Protein AF-A0A3B9UQ15-F1 (afdb_monomer_lite)

Foldseek 3Di:
DDDQLVVLLVVVLVPPPVSLVVNCVVCVVLLVVLLVVLPDPCSSVQLSVQLSVCSNPDDPVVDPCVDSVSVVVVSSVSSVVSSVVSSVVSVVVVVVVVVPPDPPDD

Structure (mmCIF, N/CA/C/O backbone):
data_AF-A0A3B9UQ15-F1
#
_entry.id   AF-A0A3B9UQ15-F1
#
loop_
_atom_site.group_PDB
_atom_site.id
_atom_site.type_symbol
_atom_site.label_atom_id
_atom_site.label_alt_id
_atom_site.label_comp_id
_atom_site.label_asym_id
_atom_site.label_entity_id
_atom_site.label_seq_id
_atom_site.pdbx_PDB_ins_code
_atom_site.Cartn_x
_atom_site.Cartn_y
_atom_site.Cartn_z
_atom_site.occupancy
_atom_site.B_iso_or_equiv
_atom_site.auth_seq_id
_atom_site.auth_comp_id
_atom_site.auth_asym_id
_atom_site.au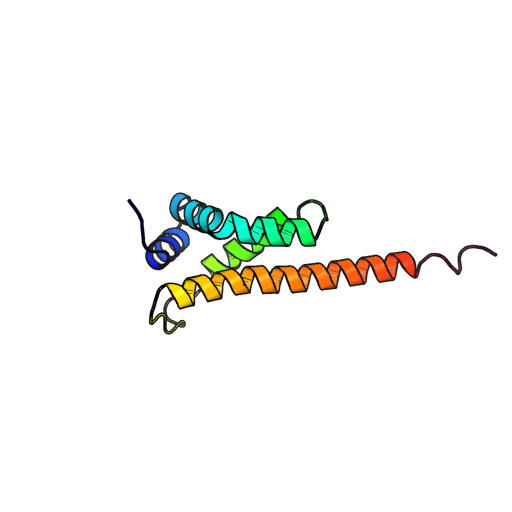th_atom_id
_atom_site.pdbx_PDB_model_num
ATOM 1 N N . MET A 1 1 ? -13.702 15.030 10.454 1.00 46.53 1 MET A N 1
ATOM 2 C CA . MET A 1 1 ? -13.388 14.075 11.538 1.00 46.53 1 MET A CA 1
ATOM 3 C C . MET A 1 1 ? -12.136 13.321 11.111 1.00 46.53 1 MET A C 1
ATOM 5 O O . MET A 1 1 ? -12.172 12.708 10.055 1.00 46.53 1 MET A O 1
ATOM 9 N N . ASN A 1 2 ? -11.011 13.470 11.817 1.00 64.00 2 ASN A N 1
ATOM 10 C CA . ASN A 1 2 ? -9.753 12.820 11.430 1.00 64.00 2 ASN A CA 1
ATOM 11 C C . ASN A 1 2 ? -9.734 11.419 12.064 1.00 64.00 2 ASN A C 1
ATOM 13 O O . ASN A 1 2 ? -9.614 11.305 13.280 1.00 64.00 2 ASN A O 1
ATOM 17 N N . MET A 1 3 ? -9.962 10.377 11.263 1.00 81.62 3 MET A N 1
ATOM 18 C CA . MET A 1 3 ? -9.968 8.988 11.731 1.00 81.62 3 MET A CA 1
ATOM 19 C C . MET A 1 3 ? -8.529 8.437 11.733 1.00 81.62 3 MET A C 1
ATOM 21 O O . MET A 1 3 ? -7.822 8.650 10.745 1.00 81.62 3 MET A O 1
ATOM 25 N N . PRO A 1 4 ? -8.085 7.732 12.793 1.00 90.12 4 PRO A N 1
ATOM 26 C CA . PRO A 1 4 ? -6.764 7.107 12.821 1.00 90.12 4 PRO A CA 1
ATOM 27 C C . PRO A 1 4 ? -6.572 6.138 11.653 1.00 90.12 4 PRO A C 1
ATOM 29 O O . PRO A 1 4 ? -7.504 5.425 11.270 1.00 90.12 4 PRO A O 1
ATOM 32 N N . LEU A 1 5 ? -5.353 6.062 11.114 1.00 92.56 5 LEU A N 1
ATOM 33 C CA . LEU A 1 5 ? -5.048 5.197 9.971 1.00 92.56 5 LEU A CA 1
ATOM 34 C C . LEU A 1 5 ? -5.372 3.723 10.250 1.00 92.56 5 LEU A C 1
ATOM 36 O O . LEU A 1 5 ? -5.858 3.028 9.363 1.00 92.56 5 LEU A O 1
ATOM 40 N N . PHE A 1 6 ? -5.160 3.267 11.485 1.00 92.12 6 PHE A N 1
ATOM 41 C CA . PHE A 1 6 ? -5.523 1.918 11.920 1.00 92.12 6 PHE A CA 1
ATOM 42 C C . PHE A 1 6 ? -7.012 1.621 11.687 1.00 92.12 6 PHE A C 1
ATOM 44 O O . PHE A 1 6 ? -7.357 0.627 11.053 1.00 92.12 6 PHE A O 1
ATOM 51 N N . GLN A 1 7 ? -7.889 2.529 12.124 1.00 92.88 7 GLN A N 1
ATOM 52 C CA . GLN A 1 7 ? -9.335 2.363 11.993 1.00 92.88 7 GLN A CA 1
ATOM 53 C C . GLN A 1 7 ? -9.778 2.416 10.528 1.00 92.88 7 GLN A C 1
ATOM 55 O O . GLN A 1 7 ? -10.653 1.656 10.118 1.00 92.88 7 GLN A O 1
ATOM 60 N N . LEU A 1 8 ? -9.151 3.280 9.722 1.00 95.50 8 LEU A N 1
ATOM 61 C CA . LEU A 1 8 ? -9.397 3.310 8.281 1.00 95.50 8 LEU A CA 1
ATOM 62 C C . LEU A 1 8 ? -9.051 1.961 7.639 1.00 95.50 8 LEU A C 1
ATOM 64 O O . LEU A 1 8 ? -9.817 1.464 6.815 1.00 95.50 8 LEU A O 1
ATOM 68 N N . ILE A 1 9 ? -7.928 1.348 8.025 1.00 94.81 9 ILE A N 1
ATOM 69 C CA . ILE A 1 9 ? -7.541 0.035 7.500 1.00 94.81 9 ILE A CA 1
ATOM 70 C C . ILE A 1 9 ? -8.558 -1.022 7.916 1.00 94.81 9 ILE A C 1
ATOM 72 O O . ILE A 1 9 ? -9.077 -1.703 7.034 1.00 94.81 9 ILE A O 1
ATOM 76 N N . GLU A 1 10 ? -8.912 -1.116 9.201 1.00 93.94 10 GLU A N 1
ATOM 77 C CA . GLU A 1 10 ? -9.925 -2.074 9.665 1.00 93.94 10 GLU A CA 1
ATOM 78 C C . GLU A 1 10 ? -11.251 -1.932 8.913 1.00 93.94 10 GLU A C 1
ATOM 80 O O . GLU A 1 10 ? -11.829 -2.920 8.458 1.00 93.94 10 GLU A O 1
ATOM 85 N N . ASN A 1 11 ? -11.741 -0.700 8.760 1.00 96.12 11 ASN A N 1
ATOM 86 C CA . ASN A 1 11 ? -12.997 -0.438 8.067 1.00 96.12 11 ASN A CA 1
ATOM 87 C C . ASN A 1 11 ? -12.885 -0.828 6.588 1.00 96.12 11 ASN A C 1
ATOM 89 O O . ASN A 1 11 ? -13.776 -1.490 6.053 1.00 96.12 11 ASN A O 1
ATOM 93 N N . SER A 1 12 ? -11.765 -0.496 5.939 1.00 97.19 12 SER A N 1
ATOM 94 C CA . SER A 1 12 ? -11.524 -0.863 4.541 1.00 97.19 12 SER A CA 1
ATOM 95 C C . SER A 1 12 ? -11.479 -2.381 4.335 1.00 97.19 12 SER A C 1
ATOM 97 O O . SER A 1 12 ? -12.037 -2.889 3.362 1.00 97.19 12 SER A O 1
ATOM 99 N N . GLN A 1 13 ? -10.890 -3.121 5.280 1.00 95.88 13 GLN A N 1
ATOM 100 C CA . GLN A 1 13 ? -10.838 -4.584 5.267 1.00 95.88 13 GLN A CA 1
ATOM 101 C C . GLN A 1 13 ? -12.225 -5.209 5.477 1.00 95.88 13 GLN A C 1
ATOM 103 O O . GLN A 1 13 ? -12.505 -6.271 4.926 1.00 95.88 13 GLN A O 1
ATOM 108 N N . LYS A 1 14 ? -13.123 -4.518 6.191 1.00 96.88 14 LYS A N 1
ATOM 109 C C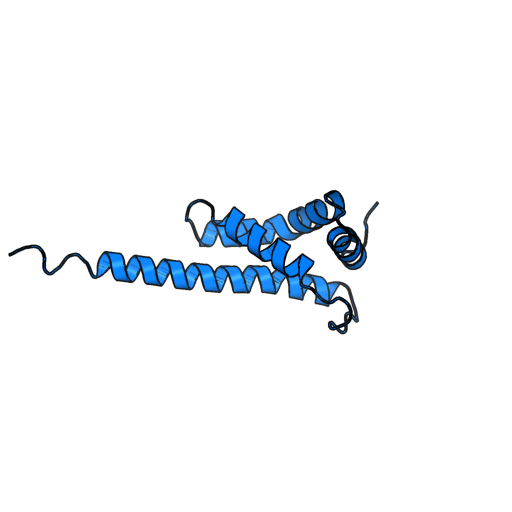A . LYS A 1 14 ? -14.546 -4.874 6.342 1.00 96.88 14 LYS A CA 1
ATOM 110 C C . LYS A 1 14 ? -15.416 -4.460 5.143 1.00 96.88 14 LYS A C 1
ATOM 112 O O . LYS A 1 14 ? -16.620 -4.694 5.158 1.00 96.88 14 LYS A O 1
ATOM 117 N N . GLY A 1 15 ? -14.828 -3.875 4.096 1.00 96.50 15 GLY A N 1
ATOM 118 C CA . GLY A 1 15 ? -15.521 -3.507 2.858 1.00 96.50 15 GLY A CA 1
ATOM 119 C C . GLY A 1 15 ? -15.927 -2.035 2.748 1.00 96.50 15 GLY A C 1
ATOM 120 O O . GLY A 1 15 ? -16.582 -1.668 1.770 1.00 96.50 15 GLY A O 1
ATOM 121 N N . ASP A 1 16 ? -15.527 -1.179 3.693 1.00 97.94 16 ASP A N 1
ATOM 122 C CA . ASP A 1 16 ? -15.762 0.264 3.605 1.00 97.94 16 ASP A CA 1
ATOM 123 C C . ASP A 1 16 ? -14.903 0.891 2.492 1.00 97.94 16 ASP A C 1
ATOM 125 O O . ASP A 1 16 ? -13.685 1.070 2.602 1.00 97.94 16 ASP A O 1
ATOM 129 N N . LYS A 1 17 ? -15.569 1.246 1.391 1.00 97.38 17 LYS A N 1
ATOM 130 C CA . LYS A 1 17 ? -14.934 1.855 0.216 1.00 97.38 17 LYS A CA 1
ATOM 131 C C . LYS A 1 17 ? -14.459 3.284 0.476 1.00 97.38 17 LYS A C 1
ATOM 133 O O . LYS A 1 17 ? -13.479 3.699 -0.136 1.00 97.38 17 LYS A O 1
ATOM 138 N N . ILE A 1 18 ? -15.123 4.025 1.364 1.00 97.75 18 ILE A N 1
ATOM 139 C CA . ILE A 1 18 ? -14.723 5.390 1.721 1.00 97.75 18 ILE A CA 1
ATOM 140 C C . ILE A 1 18 ? -13.450 5.338 2.558 1.00 97.75 18 ILE A C 1
ATOM 142 O O . ILE A 1 18 ? -12.512 6.083 2.287 1.00 97.75 18 ILE A O 1
ATOM 146 N N . ALA A 1 19 ? -13.364 4.400 3.503 1.00 97.69 19 ALA A N 1
ATOM 147 C CA . ALA A 1 19 ? -12.141 4.188 4.269 1.00 97.69 19 ALA A CA 1
ATOM 148 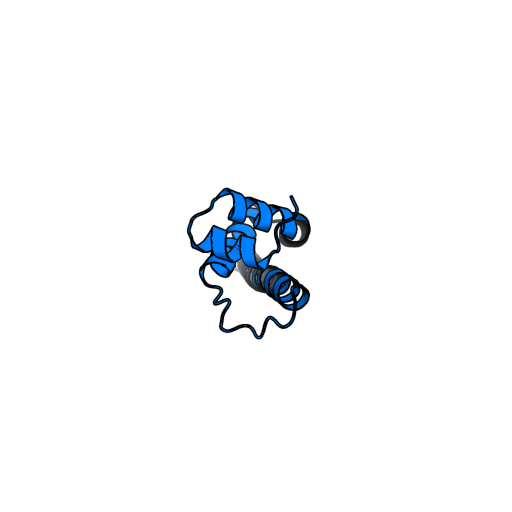C C . ALA A 1 19 ? -10.953 3.827 3.361 1.00 97.69 19 ALA A C 1
ATOM 150 O O . ALA A 1 19 ? -9.877 4.410 3.496 1.00 97.69 19 ALA A O 1
ATOM 151 N N . LEU A 1 20 ? -11.158 2.937 2.378 1.00 98.12 20 LEU A N 1
ATOM 152 C CA . LEU A 1 20 ? -10.129 2.609 1.386 1.00 98.12 20 LEU A CA 1
ATOM 153 C C . LEU A 1 20 ? -9.693 3.837 0.574 1.00 98.12 20 LEU A C 1
ATOM 155 O O . LEU A 1 20 ? -8.495 4.061 0.395 1.00 98.12 20 LEU A O 1
ATOM 159 N N . LEU A 1 21 ? -10.655 4.634 0.100 1.00 97.94 21 LEU A N 1
ATOM 160 C CA . LEU A 1 21 ? -10.384 5.848 -0.668 1.00 97.94 21 LEU A CA 1
ATOM 161 C C . LEU A 1 21 ? -9.542 6.843 0.140 1.00 97.94 21 LEU A C 1
ATOM 163 O O . LEU A 1 21 ? -8.522 7.310 -0.358 1.00 97.94 21 LEU A O 1
ATOM 167 N N . LEU A 1 22 ? -9.897 7.090 1.404 1.00 97.75 22 LEU A N 1
ATOM 168 C CA . LEU A 1 22 ? -9.153 7.991 2.289 1.00 97.75 22 LEU A CA 1
ATOM 169 C C . LEU A 1 22 ? -7.705 7.528 2.514 1.00 97.75 22 LEU A C 1
ATOM 171 O O . LEU A 1 22 ? -6.790 8.354 2.568 1.00 97.75 22 LEU A O 1
ATOM 175 N N . ILE A 1 23 ? -7.464 6.214 2.608 1.00 97.62 23 ILE A N 1
ATOM 176 C CA . ILE A 1 23 ? -6.098 5.675 2.685 1.00 97.62 23 ILE A CA 1
ATOM 177 C C . ILE A 1 23 ? -5.350 5.954 1.376 1.00 97.62 23 ILE A C 1
ATOM 179 O O . ILE A 1 23 ? -4.228 6.458 1.408 1.00 97.62 23 ILE A O 1
ATOM 183 N N . ILE A 1 24 ? -5.954 5.670 0.218 1.00 98.06 24 ILE A N 1
ATOM 184 C CA . ILE A 1 24 ? -5.325 5.924 -1.090 1.00 98.06 24 ILE A CA 1
ATOM 185 C C . ILE A 1 24 ? -4.994 7.413 -1.253 1.00 98.06 24 ILE A C 1
ATOM 187 O O . ILE A 1 24 ? -3.882 7.751 -1.659 1.00 98.06 24 ILE A O 1
ATOM 191 N N . GLU A 1 25 ? -5.907 8.309 -0.882 1.00 97.50 25 GLU A N 1
ATOM 192 C CA . GLU A 1 25 ? -5.699 9.758 -0.938 1.00 97.50 25 GLU A CA 1
ATOM 193 C C . GLU A 1 25 ? -4.543 10.208 -0.041 1.00 97.50 25 GLU A C 1
ATOM 195 O O . GLU A 1 25 ? -3.665 10.948 -0.503 1.00 97.50 25 GLU A O 1
ATOM 200 N N . LYS A 1 26 ? -4.472 9.692 1.195 1.00 96.88 26 LYS A N 1
ATOM 201 C CA . LYS A 1 26 ? -3.383 9.967 2.147 1.00 96.88 26 LYS A CA 1
ATOM 202 C C . LYS A 1 26 ? -2.009 9.597 1.578 1.00 96.88 26 LYS A C 1
ATOM 204 O O . LYS A 1 26 ? -1.040 10.323 1.791 1.00 96.88 26 LYS A O 1
ATOM 209 N N . PHE A 1 27 ? -1.915 8.492 0.836 1.00 97.94 27 PHE A N 1
ATOM 210 C CA . PHE A 1 27 ? -0.664 8.024 0.223 1.00 97.94 27 PHE A CA 1
ATOM 211 C C . PHE A 1 27 ? -0.481 8.466 -1.239 1.00 97.94 27 PHE A C 1
ATOM 213 O O . PHE A 1 27 ? 0.566 8.193 -1.839 1.00 97.94 27 PHE A O 1
ATOM 220 N N . SER A 1 28 ? -1.432 9.218 -1.801 1.00 97.69 28 SER A N 1
ATOM 221 C CA . SER A 1 28 ? -1.393 9.687 -3.188 1.00 97.69 28 SER A CA 1
ATOM 222 C C . SER A 1 28 ? -0.135 10.489 -3.552 1.00 97.69 28 SER A C 1
ATOM 224 O O . SER A 1 28 ? 0.360 10.288 -4.665 1.00 97.69 28 SER A O 1
ATOM 226 N N . PRO A 1 29 ? 0.478 11.314 -2.669 1.00 98.06 29 PRO A N 1
ATOM 227 C CA . PRO A 1 29 ? 1.734 11.986 -3.006 1.00 98.06 29 PRO A CA 1
ATOM 228 C C . PRO A 1 29 ? 2.872 10.994 -3.273 1.00 98.06 29 PRO A C 1
ATOM 230 O O . PRO A 1 29 ? 3.663 11.191 -4.195 1.00 98.06 29 PRO A O 1
ATOM 233 N N . SER A 1 30 ? 2.930 9.895 -2.513 1.00 98.25 30 SER A N 1
ATOM 234 C CA . SER A 1 30 ? 3.936 8.841 -2.690 1.00 98.25 30 SER A CA 1
ATOM 235 C C . SER A 1 30 ? 3.684 8.035 -3.962 1.00 98.25 30 SER A C 1
ATOM 237 O O . SER A 1 30 ? 4.614 7.822 -4.739 1.00 98.25 30 SER A O 1
ATOM 239 N N . ILE A 1 31 ? 2.430 7.652 -4.218 1.00 98.31 31 ILE A N 1
ATOM 240 C CA . ILE A 1 31 ? 2.027 6.951 -5.447 1.00 98.31 31 ILE A CA 1
ATOM 241 C C . ILE A 1 31 ? 2.388 7.794 -6.676 1.00 98.31 31 ILE A C 1
ATOM 243 O O . ILE A 1 31 ? 3.103 7.322 -7.558 1.00 98.31 31 ILE A O 1
ATOM 247 N N . LYS A 1 32 ? 1.989 9.074 -6.699 1.00 97.50 32 LYS A N 1
ATOM 248 C CA . LYS A 1 32 ? 2.294 10.002 -7.800 1.00 97.50 32 LYS A CA 1
ATOM 249 C C . LYS A 1 32 ? 3.798 10.197 -7.978 1.00 97.50 32 LYS A C 1
ATOM 251 O O . LYS A 1 32 ? 4.283 10.205 -9.105 1.00 97.50 32 LYS A O 1
ATOM 256 N N . LYS A 1 33 ? 4.554 10.322 -6.881 1.00 97.50 33 LYS A N 1
ATOM 257 C CA . LYS A 1 33 ? 6.020 10.434 -6.920 1.00 97.50 33 LYS A CA 1
ATOM 258 C C . LYS A 1 33 ? 6.663 9.227 -7.604 1.00 97.50 33 LYS A C 1
ATOM 260 O O . LYS A 1 33 ? 7.585 9.418 -8.390 1.00 97.50 33 LYS A O 1
ATOM 265 N N . PHE A 1 34 ? 6.227 8.010 -7.291 1.00 98.12 34 PHE A N 1
ATOM 266 C CA . PHE A 1 34 ? 6.821 6.800 -7.860 1.00 98.12 34 PHE A CA 1
ATOM 267 C C . PHE A 1 34 ? 6.323 6.488 -9.274 1.00 98.12 34 PHE A C 1
ATOM 269 O O . PHE A 1 34 ? 7.134 6.104 -10.110 1.00 98.12 34 PHE A O 1
ATOM 276 N N . SER A 1 35 ? 5.050 6.737 -9.578 1.00 96.75 35 SER A N 1
ATOM 277 C CA . SER A 1 35 ? 4.504 6.612 -10.937 1.00 96.75 35 SER A CA 1
ATOM 278 C C . SER A 1 35 ? 5.236 7.531 -11.927 1.00 96.75 35 SER A C 1
ATOM 280 O O . SER A 1 35 ? 5.741 7.064 -12.945 1.00 96.75 35 SER A O 1
ATOM 282 N N . ARG A 1 36 ? 5.469 8.802 -11.560 1.00 96.12 36 ARG A N 1
ATOM 283 C CA . ARG A 1 36 ? 6.285 9.743 -12.360 1.00 96.12 36 ARG A CA 1
ATOM 284 C C . ARG A 1 36 ? 7.729 9.298 -12.587 1.00 96.12 36 ARG A C 1
ATOM 286 O O . ARG A 1 36 ? 8.368 9.809 -13.492 1.00 96.12 36 ARG A O 1
ATOM 293 N N . LYS A 1 37 ? 8.275 8.428 -11.732 1.00 95.38 37 LYS A N 1
ATOM 294 C CA . LYS A 1 37 ? 9.621 7.871 -11.924 1.00 95.38 37 LYS A CA 1
ATOM 295 C C . LYS A 1 37 ? 9.617 6.661 -12.849 1.00 95.38 37 LYS A C 1
ATOM 297 O O . LYS A 1 37 ? 10.639 6.402 -13.467 1.00 95.38 37 LYS A O 1
ATOM 302 N N . LEU A 1 38 ? 8.519 5.908 -12.884 1.00 94.25 38 LEU A N 1
ATOM 303 C CA . LEU A 1 38 ? 8.347 4.761 -13.775 1.00 94.25 38 LEU A CA 1
ATOM 304 C C . LEU A 1 38 ? 8.083 5.206 -15.214 1.00 94.25 38 LEU A C 1
ATOM 306 O O . LEU A 1 38 ? 8.561 4.552 -16.131 1.00 94.25 38 LEU A O 1
ATOM 310 N N . SER A 1 39 ? 7.375 6.325 -15.393 1.00 87.75 39 SER A N 1
ATOM 311 C CA . SER A 1 39 ? 7.178 7.006 -16.683 1.00 87.75 39 SER A CA 1
ATOM 312 C C . SER A 1 39 ? 6.570 6.148 -17.803 1.00 87.75 39 SER A C 1
ATOM 314 O O . SER A 1 39 ? 6.666 6.529 -18.965 1.00 87.75 39 SER A O 1
ATOM 316 N N . TYR A 1 40 ? 5.930 5.024 -17.468 1.00 89.94 40 TYR A N 1
ATOM 317 C CA . TYR A 1 40 ? 5.123 4.230 -18.395 1.00 89.94 40 TYR A CA 1
ATOM 318 C C . TYR A 1 40 ? 3.628 4.417 -18.098 1.00 89.94 40 TYR A C 1
ATOM 320 O O . TYR A 1 40 ? 3.242 4.763 -16.975 1.00 89.94 40 TYR A O 1
ATOM 328 N N . ASP A 1 41 ? 2.791 4.203 -19.112 1.00 91.06 41 ASP A N 1
ATOM 329 C CA . ASP A 1 41 ? 1.339 4.363 -19.000 1.00 91.06 41 ASP A CA 1
ATOM 330 C C . ASP A 1 41 ? 0.715 3.344 -18.029 1.00 91.06 41 ASP A C 1
ATOM 332 O O . ASP A 1 41 ? 1.039 2.160 -18.057 1.00 91.06 41 ASP A O 1
ATOM 336 N N . GLY A 1 42 ? -0.162 3.802 -17.136 1.00 94.44 42 GLY A N 1
ATOM 337 C CA . GLY A 1 42 ? -0.767 2.962 -16.094 1.00 94.44 42 GLY A CA 1
ATOM 338 C C . GLY A 1 42 ? 0.120 2.661 -14.873 1.00 94.44 42 GLY A C 1
ATOM 339 O O . GLY A 1 42 ? -0.306 1.932 -13.975 1.00 94.44 42 GLY A O 1
ATOM 340 N N . ALA A 1 43 ? 1.322 3.244 -14.765 1.00 95.56 43 ALA A N 1
ATOM 341 C CA . ALA A 1 43 ? 2.209 3.035 -13.612 1.00 95.56 43 ALA A CA 1
ATOM 342 C C . ALA A 1 43 ? 1.591 3.447 -12.262 1.00 95.56 43 ALA A C 1
ATOM 344 O O . ALA A 1 43 ? 1.927 2.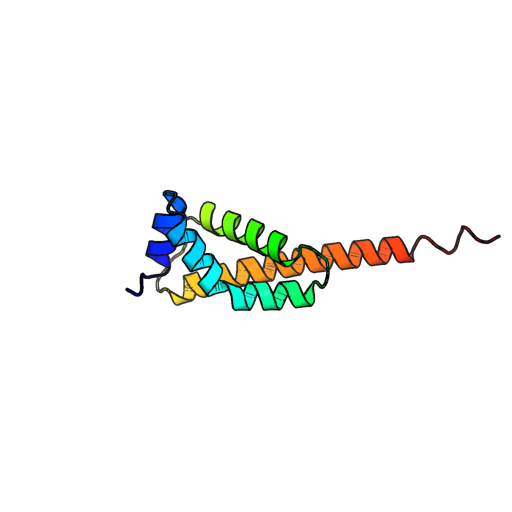897 -11.213 1.00 95.56 43 ALA A O 1
ATOM 345 N N . ASP A 1 44 ? 0.705 4.442 -12.259 1.00 96.38 44 ASP A N 1
ATOM 346 C CA . ASP A 1 44 ? -0.071 4.824 -11.078 1.00 96.38 44 ASP A CA 1
ATOM 347 C C . ASP A 1 44 ? -1.088 3.747 -10.685 1.00 96.38 44 ASP A C 1
ATOM 349 O O . ASP A 1 44 ? -1.185 3.393 -9.509 1.00 96.38 44 ASP A O 1
ATOM 353 N N . THR A 1 45 ? -1.785 3.188 -11.669 1.00 97.50 45 THR A N 1
ATOM 354 C CA . THR A 1 45 ? -2.786 2.135 -11.511 1.00 97.50 45 THR A CA 1
ATOM 355 C C . THR A 1 45 ? -2.149 0.868 -10.948 1.00 97.50 45 THR A C 1
ATOM 357 O O . THR A 1 45 ? -2.644 0.327 -9.959 1.00 97.50 45 THR A O 1
ATOM 360 N N . ASP A 1 46 ? -0.994 0.454 -11.469 1.00 97.69 46 ASP A N 1
ATOM 361 C CA . ASP A 1 46 ? -0.245 -0.699 -10.957 1.00 97.69 46 ASP A CA 1
ATOM 362 C C . ASP A 1 46 ? 0.182 -0.528 -9.491 1.00 97.69 46 ASP A C 1
ATOM 364 O O . ASP A 1 46 ? 0.097 -1.464 -8.682 1.00 97.69 46 ASP A O 1
ATOM 368 N N . LEU A 1 47 ? 0.624 0.678 -9.122 1.00 98.31 47 LEU A N 1
ATOM 369 C CA . LEU A 1 47 ? 0.971 1.003 -7.741 1.00 98.31 47 LEU A CA 1
ATOM 370 C C . LEU A 1 47 ? -0.268 0.995 -6.837 1.00 98.31 47 LEU A C 1
ATOM 372 O O . LEU A 1 47 ? -0.203 0.427 -5.747 1.00 98.31 47 LEU A O 1
ATOM 376 N N . ILE A 1 48 ? -1.393 1.567 -7.280 1.00 98.38 48 ILE A N 1
ATOM 377 C CA . ILE A 1 48 ? -2.658 1.583 -6.528 1.00 98.38 48 ILE A CA 1
ATOM 378 C C . ILE A 1 48 ? -3.185 0.161 -6.320 1.00 98.38 48 ILE A C 1
ATOM 380 O O . ILE A 1 48 ? -3.531 -0.193 -5.195 1.00 98.38 48 ILE A O 1
ATOM 384 N N . ILE A 1 49 ? -3.197 -0.680 -7.357 1.00 98.50 49 ILE A N 1
ATOM 385 C CA . ILE A 1 49 ? -3.645 -2.078 -7.265 1.00 98.50 49 ILE A CA 1
ATOM 386 C C . ILE A 1 49 ? -2.803 -2.837 -6.238 1.00 98.50 49 ILE A C 1
ATOM 388 O O . ILE A 1 49 ? -3.345 -3.496 -5.346 1.00 98.50 49 ILE A O 1
ATOM 392 N N . SER A 1 50 ? -1.475 -2.714 -6.325 1.00 98.38 50 SER A N 1
ATOM 393 C CA . SER A 1 50 ? -0.578 -3.348 -5.359 1.00 98.38 50 SER A CA 1
ATOM 394 C C . SER A 1 50 ? -0.802 -2.823 -3.943 1.00 98.38 50 SER A C 1
ATOM 396 O O . SER A 1 50 ? -0.743 -3.597 -2.991 1.00 98.38 50 SER A O 1
ATOM 398 N N . PHE A 1 51 ? -1.066 -1.525 -3.795 1.00 98.50 51 PHE A N 1
ATOM 399 C CA . PHE A 1 51 ? -1.292 -0.899 -2.501 1.00 98.50 51 PHE A CA 1
ATOM 400 C C . PHE A 1 51 ? -2.604 -1.363 -1.855 1.00 98.50 51 PHE A C 1
ATOM 402 O O . PHE A 1 51 ? -2.611 -1.736 -0.683 1.00 98.50 51 PHE A O 1
ATOM 409 N N . ILE A 1 52 ? -3.691 -1.445 -2.630 1.00 98.44 52 ILE A N 1
ATOM 410 C CA . ILE A 1 52 ? -4.972 -2.013 -2.184 1.00 98.44 52 ILE A CA 1
ATOM 411 C C . ILE A 1 52 ? -4.781 -3.461 -1.730 1.00 98.44 52 ILE A C 1
ATOM 413 O O . ILE A 1 52 ? -5.315 -3.856 -0.694 1.00 98.44 52 ILE A O 1
ATOM 417 N N . LYS A 1 53 ? -4.007 -4.254 -2.481 1.00 98.06 53 LYS A N 1
ATOM 418 C CA . LYS A 1 53 ? -3.694 -5.635 -2.105 1.00 98.06 53 LYS A CA 1
ATOM 419 C C . LYS A 1 53 ? -2.954 -5.694 -0.765 1.00 98.06 53 LYS A C 1
ATOM 421 O O . LYS A 1 53 ? -3.379 -6.436 0.113 1.00 98.06 53 LYS A O 1
ATOM 426 N N . THR A 1 54 ? -1.936 -4.850 -0.567 1.00 97.00 54 THR A N 1
ATOM 427 C CA . THR A 1 54 ? -1.239 -4.738 0.724 1.00 97.00 54 THR A CA 1
ATOM 428 C C . THR A 1 54 ? -2.195 -4.401 1.864 1.00 97.00 54 THR A C 1
ATOM 430 O O . THR A 1 54 ? -2.131 -5.052 2.896 1.00 97.00 54 THR A O 1
ATOM 433 N N . ILE A 1 55 ? -3.094 -3.427 1.692 1.00 96.75 55 ILE A N 1
ATOM 434 C CA . ILE A 1 55 ? -4.067 -3.050 2.732 1.00 96.75 55 ILE A CA 1
ATOM 435 C C . ILE A 1 55 ? -4.980 -4.232 3.079 1.00 96.75 55 ILE A C 1
ATOM 437 O O . ILE A 1 55 ? -5.228 -4.484 4.253 1.00 96.75 55 ILE A O 1
ATOM 441 N N . LYS A 1 56 ? -5.456 -4.983 2.080 1.00 96.06 56 LYS A N 1
ATOM 442 C CA . LYS A 1 56 ? -6.335 -6.144 2.294 1.00 96.06 56 LYS A CA 1
ATOM 443 C C . LYS A 1 56 ? -5.641 -7.311 2.996 1.00 96.06 56 LYS A C 1
ATOM 445 O O . LYS A 1 56 ? -6.275 -7.997 3.786 1.00 96.06 56 LYS A O 1
ATOM 450 N N . GLU A 1 57 ? -4.370 -7.547 2.690 1.00 93.81 57 GLU A N 1
ATOM 451 C CA . GLU A 1 57 ? -3.591 -8.670 3.232 1.00 93.81 57 GLU A CA 1
ATOM 452 C C . GLU A 1 57 ? -2.894 -8.328 4.558 1.00 93.81 57 GLU A C 1
ATOM 454 O O . GLU A 1 57 ? -2.371 -9.218 5.232 1.00 93.81 57 GLU A O 1
ATOM 459 N N . LEU A 1 58 ? -2.884 -7.048 4.944 1.00 91.81 58 LEU A N 1
ATOM 460 C CA . LEU A 1 58 ? -2.244 -6.576 6.162 1.00 91.81 58 LEU A CA 1
ATOM 461 C C . LEU A 1 58 ? -2.902 -7.174 7.408 1.00 91.81 58 LEU A C 1
ATOM 463 O O . LEU A 1 58 ? -4.043 -6.862 7.743 1.00 91.81 58 LEU A O 1
ATOM 467 N N . LYS A 1 59 ? -2.140 -7.960 8.161 1.00 88.50 59 LYS A N 1
ATOM 468 C CA . LYS A 1 59 ? -2.548 -8.420 9.487 1.00 88.50 59 LYS A CA 1
ATOM 469 C C . LYS A 1 59 ? -2.154 -7.382 10.524 1.00 88.50 59 LYS A C 1
ATOM 471 O O . LYS A 1 59 ? -0.991 -7.278 10.904 1.00 88.50 59 LYS A O 1
ATOM 476 N N . LEU A 1 60 ? -3.137 -6.614 10.983 1.00 83.56 60 LEU A N 1
ATOM 477 C CA . LEU A 1 60 ? -2.936 -5.588 12.009 1.00 83.56 60 LEU A CA 1
ATOM 478 C C . LEU A 1 60 ? -2.437 -6.167 13.345 1.00 83.56 60 LEU A C 1
ATOM 480 O O . LEU A 1 60 ? -1.789 -5.455 14.100 1.00 83.56 60 LEU A O 1
ATOM 484 N N . THR A 1 61 ? -2.687 -7.454 13.600 1.00 78.00 61 THR A N 1
ATOM 485 C CA . THR A 1 61 ? -2.205 -8.202 14.773 1.00 78.00 61 THR A CA 1
ATOM 486 C C . THR A 1 61 ? -0.715 -8.536 14.733 1.00 78.00 61 THR A C 1
ATOM 488 O O . THR A 1 61 ? -0.112 -8.710 15.784 1.00 78.00 61 THR A O 1
ATOM 491 N N . ASP A 1 62 ? -0.130 -8.661 13.538 1.00 68.88 62 ASP A N 1
ATOM 492 C CA . ASP A 1 62 ? 1.251 -9.143 13.352 1.00 68.88 62 ASP A CA 1
ATOM 493 C C . ASP A 1 62 ? 2.263 -7.996 13.413 1.00 68.88 62 ASP A C 1
ATOM 495 O O . ASP A 1 62 ? 3.468 -8.195 13.569 1.00 68.88 62 ASP A O 1
ATOM 499 N N . LEU A 1 63 ? 1.773 -6.772 13.263 1.00 65.50 63 LEU A N 1
ATOM 500 C CA . LEU A 1 63 ? 2.567 -5.584 13.458 1.00 65.50 63 LEU A CA 1
ATOM 501 C C . LEU A 1 63 ? 2.513 -5.249 14.953 1.00 65.50 63 LEU A C 1
ATOM 503 O O . LEU A 1 63 ? 1.438 -4.968 15.478 1.00 65.50 63 LEU A O 1
ATOM 507 N N . ASN A 1 64 ? 3.669 -5.214 15.626 1.00 62.91 64 ASN A N 1
ATOM 508 C CA . ASN A 1 64 ? 3.831 -4.474 16.884 1.00 62.91 64 ASN A CA 1
ATOM 509 C C . ASN A 1 64 ? 3.608 -2.980 16.578 1.00 62.91 64 ASN A C 1
ATOM 511 O O . ASN A 1 64 ? 4.549 -2.194 16.454 1.00 62.91 64 ASN A O 1
ATOM 515 N N . LEU A 1 65 ? 2.349 -2.600 16.344 1.00 63.34 65 LEU A N 1
ATOM 516 C CA . LEU A 1 65 ? 1.897 -1.243 16.063 1.00 63.34 65 LEU A CA 1
ATOM 517 C C . LEU A 1 65 ? 1.908 -0.465 17.367 1.00 63.34 65 LEU A C 1
ATOM 519 O O . LEU A 1 65 ? 0.875 -0.059 17.885 1.00 63.34 65 LEU A O 1
ATOM 523 N N . GLU A 1 66 ? 3.106 -0.255 17.897 1.00 60.97 66 GLU A N 1
ATOM 524 C CA . GLU A 1 66 ? 3.322 0.561 19.086 1.00 60.97 66 GLU A CA 1
ATOM 525 C C . GLU A 1 66 ? 2.924 2.023 18.823 1.00 60.97 66 GLU A C 1
ATOM 527 O O . GLU A 1 66 ? 2.637 2.764 19.758 1.00 60.97 66 GLU A O 1
ATOM 532 N N . ASN A 1 67 ? 2.869 2.445 17.548 1.00 75.12 67 ASN A N 1
ATOM 533 C CA . ASN A 1 67 ? 2.340 3.742 17.136 1.00 75.12 67 ASN A CA 1
ATOM 534 C C . ASN A 1 67 ? 1.941 3.800 15.644 1.00 75.12 67 ASN A C 1
ATOM 536 O O . ASN A 1 67 ? 2.344 2.977 14.817 1.00 75.12 67 ASN A O 1
ATOM 540 N N . GLU A 1 68 ? 1.181 4.841 15.289 1.00 83.62 68 GLU A N 1
ATOM 541 C CA . GLU A 1 68 ? 0.708 5.120 13.923 1.00 83.62 68 GLU A CA 1
ATOM 542 C C . GLU A 1 68 ? 1.854 5.360 12.916 1.00 83.62 68 GLU A C 1
ATOM 544 O O . GLU A 1 68 ? 1.713 5.060 11.728 1.00 83.62 68 GLU A O 1
ATOM 549 N N . GLY A 1 69 ? 3.017 5.836 13.373 1.00 88.44 69 GLY A N 1
ATOM 550 C CA . GLY A 1 69 ? 4.194 6.075 12.534 1.00 88.44 69 GLY A CA 1
ATOM 551 C C . GLY A 1 69 ? 4.757 4.796 11.910 1.00 88.44 69 GLY A C 1
ATOM 552 O O . GLY A 1 69 ? 5.103 4.789 10.726 1.00 88.44 69 GLY A O 1
ATOM 553 N N . THR A 1 70 ? 4.770 3.690 12.659 1.00 88.88 70 THR A N 1
ATOM 554 C CA . THR A 1 70 ? 5.173 2.370 12.147 1.00 88.88 70 THR A CA 1
ATOM 555 C C . THR A 1 70 ? 4.269 1.921 11.000 1.00 88.88 70 THR A C 1
ATOM 557 O O . THR A 1 70 ? 4.760 1.475 9.961 1.00 88.88 70 THR A O 1
ATOM 560 N N . LEU A 1 71 ? 2.953 2.109 11.142 1.00 91.19 71 LEU A N 1
ATOM 561 C CA . LEU A 1 71 ? 1.970 1.762 10.114 1.00 91.19 71 LEU A CA 1
ATOM 562 C C . LEU A 1 71 ? 2.134 2.620 8.854 1.00 91.19 71 LEU A C 1
ATOM 564 O O . LEU A 1 71 ? 2.128 2.102 7.736 1.00 91.19 71 LEU A O 1
ATOM 568 N N . VAL A 1 72 ? 2.342 3.929 9.029 1.00 93.81 72 VAL A N 1
ATOM 569 C CA . VAL A 1 72 ? 2.622 4.847 7.917 1.00 93.81 72 VAL A CA 1
ATOM 570 C C . VAL A 1 72 ? 3.884 4.424 7.168 1.00 93.81 72 VAL A C 1
ATOM 572 O O . VAL A 1 72 ? 3.873 4.347 5.938 1.00 93.81 72 VAL A O 1
ATOM 575 N N . ASN A 1 73 ? 4.961 4.111 7.891 1.00 94.00 73 ASN A N 1
ATOM 576 C CA . ASN A 1 73 ? 6.220 3.691 7.286 1.00 94.00 73 ASN A CA 1
ATOM 577 C C . ASN A 1 73 ? 6.084 2.341 6.565 1.00 94.00 73 ASN A C 1
ATOM 579 O O . ASN A 1 73 ? 6.616 2.174 5.468 1.00 94.00 73 ASN A O 1
ATOM 583 N N . TYR A 1 74 ? 5.339 1.391 7.133 1.00 94.12 74 TYR A N 1
ATOM 584 C CA . TYR A 1 74 ? 5.059 0.105 6.493 1.00 94.12 74 TYR A CA 1
ATOM 585 C C . TYR A 1 74 ? 4.367 0.294 5.135 1.00 94.12 74 TYR A C 1
ATOM 587 O O . TYR A 1 74 ? 4.852 -0.190 4.110 1.00 94.12 74 TYR A O 1
ATOM 595 N N . LEU A 1 75 ? 3.275 1.063 5.111 1.00 95.94 75 LEU A N 1
ATOM 596 C CA . LEU A 1 75 ? 2.512 1.347 3.894 1.00 95.94 75 LEU A CA 1
ATOM 597 C C . LEU A 1 75 ? 3.315 2.163 2.872 1.00 95.94 75 LEU A C 1
ATOM 599 O O . LEU A 1 75 ? 3.240 1.909 1.673 1.00 95.94 75 LEU A O 1
ATOM 603 N N . TYR A 1 76 ? 4.139 3.111 3.319 1.00 97.81 76 TYR A N 1
ATOM 604 C CA . TYR A 1 76 ? 5.055 3.817 2.424 1.00 97.81 76 TYR A CA 1
ATOM 605 C C . TYR A 1 76 ? 6.067 2.859 1.776 1.00 97.81 76 TYR A C 1
ATOM 607 O O . TYR A 1 76 ? 6.314 2.922 0.566 1.00 97.81 76 TYR A O 1
ATOM 615 N N . ASN A 1 77 ? 6.649 1.956 2.570 1.00 97.31 77 ASN A N 1
ATOM 616 C CA . ASN A 1 77 ? 7.636 1.003 2.079 1.00 97.31 77 ASN A CA 1
ATOM 617 C C . ASN A 1 77 ? 7.027 -0.024 1.121 1.00 97.31 77 ASN A C 1
ATOM 619 O O . ASN A 1 77 ? 7.696 -0.377 0.153 1.00 97.31 77 ASN A O 1
ATOM 623 N N . SER A 1 78 ? 5.770 -0.443 1.301 1.00 97.69 78 SER A N 1
ATOM 624 C CA . SER A 1 78 ? 5.113 -1.344 0.342 1.00 97.69 78 SER A CA 1
ATOM 625 C C . SER A 1 78 ? 5.005 -0.714 -1.053 1.00 97.69 78 SER A C 1
ATOM 627 O O . SER A 1 78 ? 5.373 -1.349 -2.045 1.00 97.69 78 SER A O 1
ATOM 629 N N . ILE A 1 79 ? 4.632 0.570 -1.136 1.00 98.50 79 ILE A N 1
ATOM 630 C CA . ILE A 1 79 ? 4.599 1.328 -2.397 1.00 98.50 79 ILE A CA 1
ATOM 631 C C . ILE A 1 79 ? 6.015 1.442 -2.981 1.00 98.50 79 ILE A C 1
ATOM 633 O O . ILE A 1 79 ? 6.227 1.175 -4.165 1.00 98.50 79 ILE A O 1
ATOM 637 N N . LYS A 1 80 ? 7.008 1.802 -2.154 1.00 98.50 80 LYS A N 1
ATOM 638 C CA . LYS A 1 80 ? 8.411 1.940 -2.581 1.00 98.50 80 LYS A CA 1
ATOM 639 C C . LYS A 1 80 ? 8.978 0.627 -3.127 1.00 98.50 80 LYS A C 1
ATOM 641 O O . LYS A 1 80 ? 9.662 0.637 -4.149 1.00 98.50 80 LYS A O 1
ATOM 646 N N . PHE A 1 81 ? 8.724 -0.496 -2.463 1.00 98.38 81 PHE A N 1
ATOM 647 C CA . PHE A 1 81 ? 9.211 -1.798 -2.909 1.00 98.38 81 PHE A CA 1
ATOM 648 C C . PHE A 1 81 ? 8.523 -2.243 -4.193 1.00 98.38 81 PHE A C 1
ATOM 650 O O . PHE A 1 81 ? 9.208 -2.722 -5.098 1.00 98.38 81 PHE A O 1
ATOM 657 N N . LYS A 1 82 ? 7.213 -2.000 -4.330 1.00 98.31 82 LYS A N 1
ATOM 658 C CA . LYS A 1 82 ? 6.522 -2.259 -5.594 1.00 98.31 82 LYS A CA 1
ATOM 659 C C . LYS A 1 82 ? 7.091 -1.416 -6.735 1.00 98.31 82 LYS A C 1
ATOM 661 O O . LYS A 1 82 ? 7.341 -1.945 -7.813 1.00 98.31 82 LYS A O 1
ATOM 666 N N . TYR A 1 83 ? 7.361 -0.137 -6.489 1.00 98.31 83 TYR A N 1
ATOM 667 C CA . TYR A 1 83 ? 8.050 0.733 -7.441 1.00 98.31 83 TYR A CA 1
ATOM 668 C C . TYR A 1 83 ? 9.405 0.156 -7.882 1.00 98.31 83 TYR A C 1
ATOM 670 O O . TYR A 1 83 ? 9.688 0.108 -9.075 1.00 98.31 83 TYR A O 1
ATOM 678 N N . ILE A 1 84 ? 10.230 -0.319 -6.943 1.00 98.12 84 ILE A N 1
ATOM 679 C CA . ILE A 1 84 ? 11.537 -0.917 -7.260 1.00 98.12 84 ILE A CA 1
ATOM 680 C C . ILE A 1 84 ? 11.374 -2.185 -8.114 1.00 98.12 84 ILE A C 1
ATOM 682 O O . ILE A 1 84 ? 12.127 -2.369 -9.070 1.00 98.12 84 ILE A O 1
ATOM 686 N N . ASP A 1 85 ? 10.401 -3.045 -7.797 1.00 97.81 85 ASP A N 1
ATOM 687 C CA . ASP A 1 85 ? 10.070 -4.237 -8.594 1.00 97.81 85 ASP A CA 1
ATOM 688 C C . ASP A 1 85 ? 9.681 -3.867 -10.034 1.00 97.81 85 ASP A C 1
ATOM 690 O O . ASP A 1 85 ? 10.242 -4.404 -10.991 1.00 97.81 85 ASP A O 1
ATOM 694 N N . LEU A 1 86 ? 8.774 -2.900 -10.195 1.00 96.94 86 LEU A N 1
ATOM 695 C CA . LEU A 1 86 ? 8.318 -2.427 -11.505 1.00 96.94 86 LEU A CA 1
ATOM 696 C C . LEU A 1 86 ? 9.454 -1.787 -12.310 1.00 96.94 86 LEU A C 1
ATOM 698 O O . LEU A 1 86 ? 9.625 -2.109 -13.482 1.00 96.94 86 LEU A O 1
ATOM 702 N N . MET A 1 87 ? 10.284 -0.956 -11.677 1.00 96.31 87 MET A N 1
ATOM 703 C CA . MET A 1 87 ? 11.436 -0.327 -12.327 1.00 96.31 87 MET A CA 1
ATOM 704 C C . MET A 1 87 ? 12.430 -1.374 -12.843 1.00 96.31 87 MET A C 1
ATOM 706 O O . MET A 1 87 ? 12.900 -1.291 -13.974 1.00 96.31 87 MET A O 1
ATOM 710 N N . ARG A 1 88 ? 12.726 -2.409 -12.047 1.00 95.31 88 ARG A N 1
ATOM 711 C CA . ARG A 1 88 ? 13.606 -3.510 -12.477 1.00 95.31 88 ARG A CA 1
ATOM 712 C C . ARG A 1 88 ? 13.037 -4.261 -13.680 1.00 95.31 88 ARG A C 1
ATOM 714 O O . ARG A 1 88 ? 13.794 -4.615 -14.582 1.00 95.31 88 ARG A O 1
ATOM 721 N N . LYS A 1 89 ? 11.724 -4.505 -13.700 1.00 93.06 89 LYS A N 1
ATOM 722 C CA . LYS A 1 89 ? 11.037 -5.156 -14.827 1.00 93.06 89 LYS A CA 1
ATOM 723 C C . LYS A 1 89 ? 11.102 -4.301 -16.088 1.00 93.06 89 LYS A C 1
ATOM 725 O O . LYS A 1 89 ? 11.492 -4.820 -17.129 1.00 93.06 89 LYS A O 1
ATOM 730 N N . TYR A 1 90 ? 10.818 -3.008 -15.963 1.00 90.25 90 TYR A N 1
ATOM 731 C CA . TYR A 1 90 ? 10.895 -2.044 -17.058 1.00 90.25 90 TYR A CA 1
ATOM 732 C C . TYR A 1 90 ? 12.304 -1.968 -17.665 1.00 90.25 90 TYR A C 1
ATOM 734 O O . TYR A 1 90 ? 12.474 -2.162 -18.864 1.00 90.25 90 TYR A O 1
ATOM 742 N N . LEU A 1 91 ? 13.342 -1.814 -16.835 1.00 90.56 91 LEU A N 1
ATOM 743 C CA . LEU A 1 91 ? 14.735 -1.787 -17.304 1.00 90.56 91 LEU A CA 1
ATOM 744 C C . LEU A 1 91 ? 15.155 -3.096 -17.989 1.00 90.56 91 LEU A C 1
ATOM 746 O O . LEU A 1 91 ? 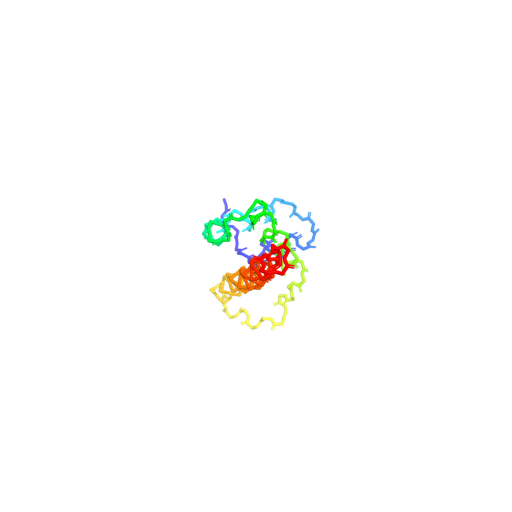15.899 -3.079 -18.968 1.00 90.56 91 LEU A O 1
ATOM 750 N N . LYS A 1 92 ? 14.674 -4.243 -17.496 1.00 91.50 92 LYS A N 1
ATOM 751 C CA . LYS A 1 92 ? 14.932 -5.547 -18.119 1.00 91.50 92 LYS A CA 1
ATOM 752 C C . LYS A 1 92 ? 14.252 -5.680 -19.486 1.00 91.50 92 LYS A C 1
ATOM 754 O O . LYS A 1 92 ? 14.826 -6.315 -20.366 1.00 91.50 92 LYS A O 1
ATOM 759 N N . MET A 1 93 ? 13.050 -5.126 -19.652 1.00 88.38 93 MET A N 1
ATOM 760 C CA . MET A 1 93 ? 12.337 -5.102 -20.935 1.00 88.38 93 MET A CA 1
ATOM 761 C C . MET A 1 93 ? 13.073 -4.228 -21.949 1.00 88.38 93 MET A C 1
ATOM 763 O O . MET A 1 93 ? 13.439 -4.736 -23.003 1.00 88.38 93 MET A O 1
ATOM 767 N N . LEU A 1 94 ? 13.419 -2.993 -21.572 1.00 85.81 94 LEU A N 1
ATOM 768 C CA . LEU A 1 94 ? 14.198 -2.090 -22.423 1.00 85.81 94 LEU A CA 1
ATOM 769 C C . LEU A 1 94 ? 15.508 -2.726 -22.895 1.00 85.81 94 LEU A C 1
ATOM 771 O O . LEU A 1 94 ? 15.829 -2.672 -24.076 1.00 85.81 94 LEU A O 1
ATOM 775 N N . LYS A 1 95 ? 16.246 -3.386 -21.991 1.00 85.69 95 LYS A N 1
ATOM 776 C CA . LYS A 1 95 ? 17.502 -4.056 -22.349 1.00 85.69 95 LYS A CA 1
ATOM 777 C C . LYS A 1 95 ? 17.299 -5.124 -23.435 1.00 85.69 95 LYS A C 1
ATOM 779 O O . LYS A 1 95 ? 18.080 -5.181 -24.378 1.00 85.69 95 LYS A O 1
ATOM 784 N N . ARG A 1 96 ? 16.240 -5.933 -23.329 1.00 80.81 96 ARG A N 1
ATOM 785 C CA . ARG A 1 96 ? 15.911 -6.971 -24.322 1.00 80.81 96 ARG A CA 1
ATOM 786 C C . ARG A 1 96 ? 15.495 -6.383 -25.667 1.00 80.81 96 ARG A C 1
ATOM 788 O O . ARG A 1 96 ? 15.868 -6.930 -26.694 1.00 80.81 96 ARG A O 1
ATOM 795 N N . GLU A 1 97 ? 14.744 -5.284 -25.662 1.00 72.69 97 GLU A N 1
ATOM 796 C CA . GLU A 1 97 ? 14.364 -4.574 -26.889 1.00 72.69 97 GLU A CA 1
ATOM 797 C C . GLU A 1 97 ? 15.594 -3.990 -27.596 1.00 72.69 97 GLU A C 1
ATOM 799 O O . GLU A 1 97 ? 15.711 -4.092 -28.814 1.00 72.69 97 GLU A O 1
ATOM 804 N N . THR A 1 98 ? 16.556 -3.449 -26.840 1.00 64.50 98 THR A N 1
ATOM 805 C CA . THR A 1 98 ? 17.813 -2.933 -27.407 1.00 64.50 98 THR A CA 1
ATOM 806 C C . THR A 1 98 ? 18.774 -4.026 -27.877 1.00 64.50 98 THR A C 1
ATOM 808 O O . THR A 1 98 ? 19.556 -3.786 -28.790 1.00 64.50 98 THR A O 1
ATOM 811 N N . GLU A 1 99 ? 18.723 -5.226 -27.289 1.00 67.31 99 GLU A N 1
ATOM 812 C CA . GLU A 1 99 ? 19.527 -6.383 -27.720 1.00 67.31 99 GLU A CA 1
ATOM 813 C C . GLU A 1 99 ? 19.035 -6.975 -29.062 1.00 67.31 99 GLU A C 1
ATOM 815 O O . GLU A 1 99 ? 19.768 -7.720 -29.703 1.00 67.31 99 GLU A O 1
ATOM 820 N N . LEU A 1 100 ? 17.832 -6.617 -29.533 1.00 58.03 100 LEU A N 1
ATOM 821 C CA . LEU A 1 100 ? 17.164 -7.234 -30.689 1.00 58.03 100 LEU A CA 1
ATOM 822 C C . LEU A 1 100 ? 17.431 -6.585 -32.067 1.00 58.03 100 LEU A C 1
ATOM 824 O O . LEU A 1 100 ? 16.692 -6.866 -33.000 1.00 58.03 100 LEU A O 1
ATOM 828 N N . ASN A 1 101 ? 18.474 -5.766 -32.257 1.00 58.09 101 ASN A N 1
ATOM 829 C CA . ASN A 1 101 ? 18.739 -5.101 -33.553 1.00 58.09 101 ASN A CA 1
ATOM 830 C C . ASN A 1 101 ? 20.231 -4.998 -33.934 1.00 58.09 101 ASN A C 1
ATOM 832 O O . ASN A 1 101 ? 20.713 -3.919 -34.271 1.00 58.09 101 ASN A O 1
ATOM 836 N N . LEU A 1 102 ? 20.978 -6.106 -33.903 1.00 56.44 102 LEU A N 1
ATOM 837 C CA . LEU A 1 102 ? 22.316 -6.169 -34.526 1.00 56.44 102 LEU A CA 1
ATOM 838 C C . LEU A 1 102 ? 22.540 -7.389 -35.436 1.00 56.44 102 LEU A C 1
ATOM 840 O O . LEU A 1 102 ? 23.548 -7.431 -36.126 1.00 56.44 102 LEU A O 1
ATOM 844 N N . GLU A 1 103 ? 21.599 -8.337 -35.498 1.00 59.34 103 GLU A N 1
ATOM 845 C CA . GLU A 1 103 ? 21.704 -9.539 -36.352 1.00 59.34 103 GLU A CA 1
ATOM 846 C C . GLU A 1 103 ? 20.699 -9.551 -37.525 1.00 59.34 103 GLU A C 1
ATOM 848 O O . GLU A 1 103 ? 20.559 -10.559 -38.207 1.00 59.34 103 GLU A O 1
ATOM 853 N N . ILE A 1 104 ? 19.976 -8.447 -37.774 1.00 61.19 104 ILE A N 1
ATOM 854 C CA . ILE A 1 104 ? 18.967 -8.349 -38.858 1.00 61.19 104 ILE A CA 1
ATOM 855 C C . ILE A 1 104 ? 19.439 -7.459 -40.031 1.00 61.19 104 ILE A C 1
ATOM 857 O O . ILE A 1 104 ? 18.718 -7.293 -41.011 1.00 61.19 104 ILE A O 1
ATOM 861 N N . ILE A 1 105 ? 20.663 -6.925 -40.003 1.00 53.47 105 ILE A N 1
ATOM 862 C CA . ILE A 1 105 ? 21.231 -6.210 -41.156 1.00 53.47 105 ILE A CA 1
ATOM 863 C C . ILE A 1 105 ? 22.547 -6.884 -41.562 1.00 53.47 105 ILE A C 1
ATOM 865 O O . ILE A 1 105 ? 23.578 -6.610 -40.959 1.00 53.47 105 ILE A O 1
ATOM 869 N N . GLU A 1 106 ? 22.410 -7.736 -42.587 1.00 42.00 106 GLU A N 1
ATOM 870 C CA . GLU A 1 106 ? 23.410 -8.299 -43.526 1.00 42.00 106 GLU A CA 1
ATOM 871 C C . GLU A 1 106 ? 24.505 -9.245 -43.002 1.00 42.00 106 GLU A C 1
ATOM 873 O O . GLU A 1 106 ? 25.464 -8.805 -42.333 1.00 42.00 106 G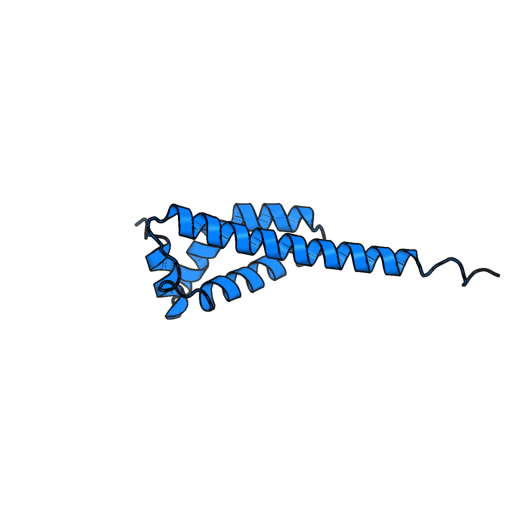LU A O 1
#

Radius of gyration: 17.95 Å; chains: 1; bounding box: 39×24×63 Å

Secondary structure (DSSP, 8-state):
----HHHHHHHHHTT-HHHHHHHHHHHHHHHHHHHHHH-STTHHHHHHHHHHHHHHH--TTTS--SSHHHHHHHHHHHHHHHHHHHHHHHHHHHHHHHHTSSSS--

pLDDT: mean 88.93, std 13.66, range [42.0, 98.5]

Sequence (106 aa):
MNMPLFQLIENSQKGDKIALLLIIEKFSPSIKKFSRKLSYDGADTDLIISFIKTIKELKLTDLNLENEGTLVNYLYNSIKFKYIDLMRKYLKMLKRETELNLEIIE